Protein AF-A0A8K1LK16-F1 (afdb_monomer_lite)

pLDDT: mean 74.46, std 22.77, range [32.69, 96.19]

Secondary structure (DSSP, 8-state):
----------------------------------------------------------------S---EEEEE-TTTSTT-EEEEE--TT-EETTEE--HHHHHHHHHHTT--EEEE-S-HHHHHHTT-TTHHHHHHHTT-EEEE----TT-PPPHHHHHHHHHHHHHHHHTT--EEE-

InterPro domains:
  IPR022778 CDKN3 domain [PF05706] (44-178)
  IPR029021 Protein-tyrosine phosphatase-like [G3DSA:3.90.190.10] (63-179)
  IPR029021 Protein-tyrosine phosphatase-like [SSF52799] (67-178)

Foldseek 3Di:
DDDDDDDDDDDDDDDDDDDDDDDDDDDDDDDDDDDDDDDDDDDDDDDDDDDPPVPPPPPVPAPPDAWDWDWDDPPPVQPPDTETETDDACFDDDNHGHHNVRNLVRCVVVVAAEEEEQADCVVCVVRVNNCNQVVCVVSRHHYHYQHDDPPGDDDPVSVVVVVVVVVVCSVVRGHYYYD

Organism: NCBI:txid364589

Structure (mmCIF, N/CA/C/O backbone):
data_AF-A0A8K1LK16-F1
#
_entry.id   AF-A0A8K1LK16-F1
#
loop_
_atom_site.group_PDB
_atom_site.id
_atom_site.type_symbol
_atom_site.label_atom_id
_atom_site.label_alt_id
_atom_site.label_comp_id
_atom_site.label_asym_id
_atom_site.label_entity_id
_atom_site.label_seq_id
_atom_site.pdbx_PDB_ins_code
_atom_site.Cartn_x
_atom_site.Cartn_y
_atom_site.Cartn_z
_atom_site.occupancy
_atom_site.B_iso_or_equiv
_atom_site.auth_seq_id
_atom_site.auth_comp_id
_atom_site.auth_asym_id
_atom_site.auth_atom_id
_atom_site.pdbx_PDB_model_num
ATOM 1 N N . MET A 1 1 ? -42.906 14.579 -33.507 1.00 38.44 1 MET A N 1
ATOM 2 C CA . MET A 1 1 ? -43.485 14.158 -34.804 1.00 38.44 1 MET A CA 1
ATOM 3 C C . MET A 1 1 ? -42.850 12.815 -35.176 1.00 38.44 1 MET A C 1
ATOM 5 O O . MET A 1 1 ? -41.662 12.704 -34.942 1.00 38.44 1 MET A O 1
ATOM 9 N N . VAL A 1 2 ? -43.658 11.826 -35.602 1.00 40.50 2 VAL A N 1
ATOM 10 C CA . VAL A 1 2 ? -43.375 10.485 -36.214 1.00 40.50 2 VAL A CA 1
ATOM 11 C C . VAL A 1 2 ? -41.923 9.953 -36.380 1.00 40.50 2 VAL A C 1
ATOM 13 O O . VAL A 1 2 ? -41.047 10.719 -36.745 1.00 40.50 2 VAL A O 1
ATOM 16 N N . LYS A 1 3 ? -41.601 8.642 -36.306 1.00 47.91 3 LYS A N 1
ATOM 17 C CA . LYS A 1 3 ? -42.248 7.374 -35.836 1.00 47.91 3 LYS A CA 1
ATOM 18 C C . LYS A 1 3 ? -41.161 6.241 -35.803 1.00 47.91 3 LYS A C 1
ATOM 20 O O . LYS A 1 3 ? -40.069 6.486 -36.307 1.00 47.91 3 LYS A O 1
ATOM 25 N N . PRO A 1 4 ? -41.421 5.036 -35.238 1.00 64.88 4 PRO A N 1
ATOM 26 C CA . PRO A 1 4 ? -40.407 3.994 -34.975 1.00 64.88 4 PRO A CA 1
ATOM 27 C C . PRO A 1 4 ? -40.431 2.775 -35.931 1.00 64.88 4 PRO A C 1
ATOM 29 O O . PRO A 1 4 ? -41.384 2.602 -36.687 1.00 64.88 4 PRO A O 1
ATOM 32 N N . LEU A 1 5 ? -39.436 1.888 -35.768 1.00 51.31 5 LEU A N 1
ATOM 33 C CA . LEU A 1 5 ? -39.349 0.463 -36.174 1.00 51.31 5 LEU A CA 1
ATOM 34 C C . LEU A 1 5 ? -38.494 -0.272 -35.085 1.00 51.31 5 LEU A C 1
ATOM 36 O O . LEU A 1 5 ? -37.747 0.425 -34.401 1.00 51.31 5 LEU A O 1
ATOM 40 N N . ARG A 1 6 ? -38.550 -1.574 -34.727 1.00 45.09 6 ARG A N 1
ATOM 41 C CA . ARG A 1 6 ? -39.159 -2.834 -35.246 1.00 45.09 6 ARG A CA 1
ATOM 42 C C . ARG A 1 6 ? -38.481 -3.427 -36.499 1.00 45.09 6 ARG A C 1
ATOM 44 O O . ARG A 1 6 ? -38.010 -2.665 -37.327 1.00 45.09 6 ARG A O 1
ATOM 51 N N . ASP A 1 7 ? -38.375 -4.747 -36.702 1.00 43.34 7 ASP A N 1
ATOM 52 C CA . ASP A 1 7 ? -38.805 -5.956 -35.953 1.00 43.34 7 ASP A CA 1
ATOM 53 C C . ASP A 1 7 ? -37.954 -7.185 -36.401 1.00 43.34 7 ASP A C 1
ATOM 55 O O . ASP A 1 7 ? -37.290 -7.062 -37.429 1.00 43.34 7 ASP A O 1
ATOM 59 N N . ARG A 1 8 ? -38.098 -8.359 -35.739 1.00 43.88 8 ARG A N 1
ATOM 60 C CA . ARG A 1 8 ? -37.718 -9.737 -36.214 1.00 43.88 8 ARG A CA 1
ATOM 61 C C . ARG A 1 8 ? -36.230 -10.093 -36.438 1.00 43.88 8 ARG A C 1
ATOM 63 O O . ARG A 1 8 ? -35.419 -9.213 -36.682 1.00 43.88 8 ARG A O 1
ATOM 70 N N . ASP A 1 9 ? -35.780 -11.359 -36.433 1.00 40.34 9 ASP A N 1
ATOM 71 C CA . ASP A 1 9 ? -36.261 -12.707 -36.004 1.00 40.34 9 ASP A CA 1
ATOM 72 C C . ASP A 1 9 ? -34.952 -13.524 -35.729 1.00 40.34 9 ASP A C 1
ATOM 74 O O . ASP A 1 9 ? -33.933 -13.237 -36.350 1.00 40.34 9 ASP A O 1
ATOM 78 N N . ARG A 1 10 ? -34.782 -14.342 -34.677 1.00 43.84 10 ARG A N 1
ATOM 79 C CA . ARG A 1 10 ? -35.303 -15.702 -34.407 1.00 43.84 10 ARG A CA 1
ATOM 80 C C . ARG A 1 10 ? -34.731 -16.823 -35.301 1.00 43.84 10 ARG A C 1
ATOM 82 O O . ARG A 1 10 ? -35.235 -17.011 -36.392 1.00 43.84 10 ARG A O 1
ATOM 89 N N . ASP A 1 11 ? -33.823 -17.624 -34.733 1.00 40.69 11 ASP A N 1
ATOM 90 C CA . ASP A 1 11 ? -33.703 -19.101 -34.828 1.00 40.69 11 ASP A CA 1
ATOM 91 C C . ASP A 1 11 ? -32.772 -19.549 -33.671 1.00 40.69 11 ASP A C 1
ATOM 93 O O . ASP A 1 11 ? -31.854 -18.813 -33.320 1.00 40.69 11 ASP A O 1
ATOM 97 N N . GLN A 1 12 ? -33.081 -20.528 -32.809 1.00 41.72 12 GLN A N 1
ATOM 98 C CA . GLN A 1 12 ? -33.393 -21.959 -32.987 1.00 41.72 12 GLN A CA 1
ATOM 99 C C . GLN A 1 12 ? -32.196 -22.818 -33.409 1.00 41.72 12 GLN A C 1
ATOM 101 O O . GLN A 1 12 ? -31.963 -22.998 -34.593 1.00 41.72 12 GLN A O 1
ATOM 106 N N . ASP A 1 13 ? -31.579 -23.466 -32.418 1.00 40.97 13 ASP A N 1
ATOM 107 C CA . ASP A 1 13 ? -31.037 -24.819 -32.559 1.00 40.97 13 ASP A CA 1
ATOM 108 C C . ASP A 1 13 ? -31.540 -25.662 -31.380 1.00 40.97 13 ASP A C 1
ATOM 110 O O . ASP A 1 13 ? -31.461 -25.257 -30.216 1.00 40.97 13 ASP A O 1
ATOM 114 N N . GLN A 1 14 ? -32.152 -26.804 -31.694 1.00 44.66 14 GLN A N 1
ATOM 115 C CA . GLN A 1 14 ? -32.799 -27.692 -30.733 1.00 44.66 14 GLN A CA 1
ATOM 116 C C . GLN A 1 14 ? -32.640 -29.150 -31.189 1.00 44.66 14 GLN A C 1
ATOM 118 O O . GLN A 1 14 ? -33.565 -29.705 -31.770 1.00 44.66 14 GLN A O 1
ATOM 123 N N . ASP A 1 15 ? -31.519 -29.780 -30.839 1.00 45.06 15 ASP A N 1
ATOM 124 C CA . ASP A 1 15 ? -31.320 -31.239 -30.876 1.00 45.06 15 ASP A CA 1
ATOM 125 C C . ASP A 1 15 ? -30.899 -31.674 -29.457 1.00 45.06 15 ASP A C 1
ATOM 127 O O . ASP A 1 15 ? -30.016 -31.058 -28.866 1.00 45.06 15 ASP A O 1
ATOM 131 N N . ARG A 1 16 ? -31.556 -32.580 -28.717 1.00 43.41 16 ARG A N 1
ATOM 132 C CA . ARG A 1 16 ? -32.192 -33.883 -29.016 1.00 43.41 16 ARG A CA 1
ATOM 133 C C . ARG A 1 16 ? -31.218 -34.964 -29.487 1.00 43.41 16 ARG A C 1
ATOM 135 O O . ARG A 1 16 ? -31.036 -35.151 -30.674 1.00 43.41 16 ARG A O 1
ATOM 142 N N . ASP A 1 17 ? -30.678 -35.720 -28.531 1.00 45.28 17 ASP A N 1
ATOM 143 C CA . ASP A 1 17 ? -31.027 -37.134 -28.264 1.00 45.28 17 ASP A CA 1
ATOM 144 C C . ASP A 1 17 ? -30.317 -37.575 -26.953 1.00 45.28 17 ASP A C 1
ATOM 146 O O . ASP A 1 17 ? -29.267 -37.037 -26.615 1.00 45.28 17 ASP A O 1
ATOM 150 N N . ARG A 1 18 ? -30.941 -38.285 -25.990 1.00 44.03 18 ARG A N 1
ATOM 151 C CA . ARG A 1 18 ? -31.355 -39.716 -25.964 1.00 44.03 18 ARG A CA 1
ATOM 152 C C . ARG A 1 18 ? -30.169 -40.644 -26.269 1.00 44.03 18 ARG A C 1
ATOM 154 O O . ARG A 1 18 ? -29.584 -40.544 -27.329 1.00 44.03 18 ARG A O 1
ATOM 161 N N . ASP A 1 19 ? -29.712 -41.524 -25.380 1.00 43.25 19 ASP A N 1
ATOM 162 C CA . ASP A 1 19 ? -30.415 -42.561 -24.602 1.00 43.25 19 ASP A CA 1
ATOM 163 C C . ASP A 1 19 ? -29.574 -42.953 -23.339 1.00 43.25 19 ASP A C 1
ATOM 165 O O . ASP A 1 19 ? -28.425 -42.541 -23.229 1.00 43.25 19 ASP A O 1
ATOM 169 N N . ARG A 1 20 ? -30.182 -43.496 -22.261 1.00 42.41 20 ARG A N 1
ATOM 170 C CA . ARG A 1 20 ? -30.024 -44.875 -21.686 1.00 42.41 20 ARG A CA 1
ATOM 171 C C . ARG A 1 20 ? -28.578 -45.357 -21.407 1.00 42.41 20 ARG A C 1
ATOM 173 O O . ARG A 1 20 ? -27.689 -45.106 -22.198 1.00 42.41 20 ARG A O 1
ATOM 180 N N . ASP A 1 21 ? -28.246 -46.087 -20.336 1.00 46.75 21 ASP A N 1
ATOM 181 C CA . ASP A 1 21 ? -28.986 -47.018 -19.451 1.00 46.75 21 ASP A CA 1
ATOM 182 C C . ASP A 1 21 ? -28.393 -46.964 -18.008 1.00 46.75 21 ASP A C 1
ATOM 184 O O . ASP A 1 21 ? -27.235 -46.603 -17.830 1.00 46.75 21 ASP A O 1
ATOM 188 N N . ARG A 1 22 ? -29.185 -47.044 -16.924 1.00 44.34 22 ARG A N 1
ATOM 189 C CA . ARG A 1 22 ? -29.474 -48.234 -16.071 1.00 44.34 22 ARG A CA 1
ATOM 190 C C . ARG A 1 22 ? -28.277 -49.020 -15.494 1.00 44.34 22 ARG A C 1
ATOM 192 O O . ARG A 1 22 ? -27.702 -49.841 -16.188 1.00 44.34 22 ARG A O 1
ATOM 199 N N . ASP A 1 23 ? -28.053 -48.871 -14.182 1.00 42.34 23 ASP A N 1
ATOM 200 C CA . ASP A 1 23 ? -28.123 -49.905 -13.110 1.00 42.34 23 ASP A CA 1
ATOM 201 C C . ASP A 1 23 ? -27.739 -49.225 -11.772 1.00 42.34 23 ASP A C 1
ATOM 203 O O . ASP A 1 23 ? -26.859 -48.372 -11.765 1.00 42.34 23 ASP A O 1
ATOM 207 N N . ARG A 1 24 ? -28.366 -49.375 -10.592 1.00 40.00 24 ARG A N 1
ATOM 208 C CA . ARG A 1 24 ? -29.358 -50.295 -9.981 1.00 40.00 24 ARG A CA 1
ATOM 209 C C . ARG A 1 24 ? -28.837 -51.633 -9.418 1.00 40.00 24 ARG A C 1
ATOM 211 O O . ARG A 1 24 ? -29.201 -52.695 -9.903 1.00 40.00 24 ARG A O 1
ATOM 218 N N . GLY A 1 25 ? -28.157 -51.582 -8.267 1.00 36.16 25 GLY A N 1
ATOM 219 C CA . GLY A 1 25 ? -27.943 -52.738 -7.375 1.00 36.16 25 GLY A CA 1
ATOM 220 C C . GLY A 1 25 ? -27.681 -52.310 -5.911 1.00 36.16 25 GLY A C 1
ATOM 221 O O . GLY A 1 25 ? -27.166 -51.204 -5.745 1.00 36.16 25 GLY A O 1
ATOM 222 N N . PRO A 1 26 ? -28.072 -53.083 -4.867 1.00 50.62 26 PRO A N 1
ATOM 223 C CA . PRO A 1 26 ? -28.246 -52.546 -3.508 1.00 50.62 26 PRO A CA 1
ATOM 224 C C . PRO A 1 26 ? -27.423 -53.234 -2.385 1.00 50.62 26 PRO A C 1
ATOM 226 O O . PRO A 1 26 ? -26.598 -54.106 -2.630 1.00 50.62 26 PRO A O 1
ATOM 229 N N . ASP A 1 27 ? -27.719 -52.790 -1.159 1.00 41.50 27 ASP A N 1
ATOM 230 C CA . ASP A 1 27 ? -27.308 -53.207 0.197 1.00 41.50 27 ASP A CA 1
ATOM 231 C C . ASP A 1 27 ? -27.237 -54.714 0.560 1.00 41.50 27 ASP A C 1
ATOM 233 O O . ASP A 1 27 ? -27.734 -55.576 -0.162 1.00 41.50 27 ASP A O 1
ATOM 237 N N . THR A 1 28 ? -26.782 -54.957 1.809 1.00 37.91 28 THR A N 1
ATOM 238 C CA . THR A 1 28 ? -26.829 -56.186 2.659 1.00 37.91 28 THR A CA 1
ATOM 239 C C . THR A 1 28 ? -25.677 -57.206 2.546 1.00 37.91 28 THR A C 1
ATOM 241 O O . THR A 1 28 ? -25.117 -57.382 1.472 1.00 37.91 28 THR A O 1
ATOM 244 N N . ALA A 1 29 ? -25.292 -57.967 3.590 1.00 38.38 29 ALA A N 1
ATOM 245 C CA . ALA A 1 29 ? -25.342 -57.817 5.067 1.00 38.38 29 ALA A CA 1
ATOM 246 C C . ALA A 1 29 ? -24.542 -58.982 5.736 1.00 38.38 29 ALA A C 1
ATOM 248 O O . ALA A 1 29 ? -24.197 -59.940 5.054 1.00 38.38 29 ALA A O 1
ATOM 249 N N . GLU A 1 30 ? -24.346 -58.925 7.069 1.00 34.22 30 GLU A N 1
ATOM 250 C CA . GLU A 1 30 ? -23.920 -60.031 7.979 1.00 34.22 30 GLU A CA 1
ATOM 251 C C . GLU A 1 30 ? -22.469 -60.579 7.826 1.00 34.22 30 GLU A C 1
ATOM 253 O O . GLU A 1 30 ? -21.894 -60.578 6.748 1.00 34.22 30 GLU A O 1
ATOM 258 N N . GLY A 1 31 ? -21.760 -61.047 8.870 1.00 35.75 31 GLY A N 1
ATOM 259 C CA . GLY A 1 31 ? -22.090 -61.224 10.296 1.00 35.75 31 GLY A CA 1
ATOM 260 C C . GLY A 1 31 ? -20.836 -61.491 11.183 1.00 35.75 31 GLY A C 1
ATOM 261 O O . GLY A 1 31 ? -19.714 -61.393 10.685 1.00 35.75 31 GLY A O 1
ATOM 262 N N . PRO A 1 32 ? -20.985 -61.777 12.499 1.00 46.72 32 PRO A N 1
ATOM 263 C CA . PRO A 1 32 ? -19.898 -61.687 13.499 1.00 46.72 32 PRO A CA 1
ATOM 264 C C . PRO A 1 32 ? -19.359 -63.033 14.054 1.00 46.72 32 PRO A C 1
ATOM 266 O O . PRO A 1 32 ? -20.055 -64.045 14.036 1.00 46.72 32 PRO A O 1
ATOM 269 N N . GLY A 1 33 ? -18.162 -63.033 14.670 1.00 32.69 33 GLY A N 1
ATOM 270 C CA . GLY A 1 33 ? -17.633 -64.163 15.468 1.00 32.69 33 GLY A CA 1
ATOM 271 C C . GLY A 1 33 ? -16.273 -63.878 16.160 1.00 32.69 33 GLY A C 1
ATOM 272 O O . GLY A 1 33 ? -15.561 -62.999 15.678 1.00 32.69 33 GLY A O 1
ATOM 273 N N . PRO A 1 34 ? -15.911 -64.520 17.303 1.00 48.66 34 PRO A N 1
ATOM 274 C CA . PRO A 1 34 ? -15.130 -63.823 18.347 1.00 48.66 34 PRO A CA 1
ATOM 275 C C . PRO A 1 34 ? -13.876 -64.548 18.913 1.00 48.66 34 PRO A C 1
ATOM 277 O O . PRO A 1 34 ? -13.616 -65.704 18.598 1.00 48.66 34 PRO A O 1
ATOM 280 N N . THR A 1 35 ? -13.201 -63.890 19.883 1.00 37.47 35 THR A N 1
ATOM 281 C CA . THR A 1 35 ? -12.220 -64.418 20.889 1.00 37.47 35 THR A CA 1
ATOM 282 C C . THR A 1 35 ? -10.885 -64.996 20.356 1.00 37.47 35 THR A C 1
ATOM 284 O O . THR A 1 35 ? -10.879 -65.758 19.409 1.00 37.47 35 THR A O 1
ATOM 287 N N . ALA A 1 36 ? -9.685 -64.741 20.901 1.00 35.09 36 ALA A N 1
ATOM 288 C CA . ALA A 1 36 ? -9.259 -64.427 22.270 1.00 35.09 36 ALA A CA 1
ATOM 289 C C . ALA A 1 36 ? -7.834 -63.808 22.307 1.00 35.09 36 ALA A C 1
ATOM 291 O O . ALA A 1 36 ? -7.018 -64.066 21.426 1.00 35.09 36 ALA A O 1
ATOM 292 N N . SER A 1 37 ? -7.500 -63.068 23.372 1.00 41.09 37 SER A N 1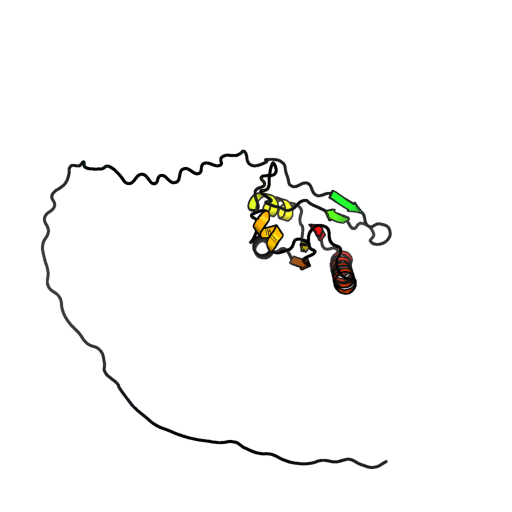
ATOM 293 C CA . SER A 1 37 ? -6.116 -62.656 23.694 1.00 41.09 37 SER A CA 1
ATOM 294 C C . SER A 1 37 ? -5.331 -63.792 24.377 1.00 41.09 37 SER A C 1
ATOM 296 O O . SER A 1 37 ? -5.940 -64.677 24.980 1.00 41.09 37 SER A O 1
ATOM 298 N N . PRO A 1 38 ? -3.987 -63.716 24.419 1.00 41.78 38 PRO A N 1
ATOM 299 C CA . PRO A 1 38 ? -3.393 -63.296 25.695 1.00 41.78 38 PRO A CA 1
ATOM 300 C C . PRO A 1 38 ? -2.236 -62.284 25.573 1.00 41.78 38 PRO A C 1
ATOM 302 O O . PRO A 1 38 ? -1.519 -62.215 24.580 1.00 41.78 38 PRO A O 1
ATOM 305 N N . ARG A 1 39 ? -2.048 -61.497 26.641 1.00 37.09 39 ARG A N 1
ATOM 306 C CA . ARG A 1 39 ? -0.933 -60.550 26.816 1.00 37.09 39 ARG A CA 1
ATOM 307 C C . ARG A 1 39 ? 0.375 -61.276 27.141 1.00 37.09 39 ARG A C 1
ATOM 309 O O . ARG A 1 39 ? 0.401 -62.047 28.094 1.00 37.09 39 ARG A O 1
ATOM 316 N N . LEU A 1 40 ? 1.471 -60.858 26.510 1.00 37.31 40 LEU A N 1
ATOM 317 C CA . LEU A 1 40 ? 2.811 -60.844 27.109 1.00 37.31 40 LEU A CA 1
ATOM 318 C C . LEU A 1 40 ? 3.508 -59.521 26.752 1.00 37.31 40 LEU A C 1
ATOM 320 O O . LEU A 1 40 ? 3.236 -58.911 25.721 1.00 37.31 40 LEU A O 1
ATOM 324 N N . SER A 1 41 ? 4.364 -59.035 27.644 1.00 41.00 41 SER A N 1
ATOM 325 C CA . SER A 1 41 ? 5.127 -57.782 27.528 1.00 41.00 41 SER A CA 1
ATOM 326 C C . SER A 1 41 ? 6.452 -57.962 28.282 1.00 41.00 41 SER A C 1
ATOM 328 O O . SER A 1 41 ? 6.548 -58.891 29.083 1.00 41.00 41 SER A O 1
ATOM 330 N N . PRO A 1 42 ? 7.395 -57.012 28.206 1.00 48.53 42 PRO A N 1
ATOM 331 C CA . PRO A 1 42 ? 8.108 -56.520 27.021 1.00 48.53 42 PRO A CA 1
ATOM 332 C C . PRO A 1 42 ? 9.635 -56.757 27.178 1.00 48.53 42 PRO A C 1
ATOM 334 O O . PRO A 1 42 ? 10.056 -57.141 28.260 1.00 48.53 42 PRO A O 1
ATOM 337 N N . GLN A 1 43 ? 10.474 -56.465 26.169 1.00 34.78 43 GLN A N 1
ATOM 338 C CA . GLN A 1 43 ? 11.829 -55.865 26.319 1.00 34.78 43 GLN A CA 1
ATOM 339 C C . GLN A 1 43 ? 12.475 -55.565 24.932 1.00 34.78 43 GLN A C 1
ATOM 341 O O . GLN A 1 43 ? 11.909 -55.988 23.922 1.00 34.78 43 GLN A O 1
ATOM 346 N N . PRO A 1 44 ? 13.551 -54.743 24.845 1.00 46.72 44 PRO A N 1
ATOM 347 C CA . PRO A 1 44 ? 13.794 -53.878 23.680 1.00 46.72 44 PRO A CA 1
ATOM 348 C C . PRO A 1 44 ? 15.090 -54.177 22.887 1.00 46.72 44 PRO A C 1
ATOM 350 O O . PRO A 1 44 ? 15.804 -55.132 23.167 1.00 46.72 44 PRO A O 1
ATOM 353 N N . ALA A 1 45 ? 15.413 -53.229 21.992 1.00 37.44 45 ALA A N 1
ATOM 354 C CA . ALA A 1 45 ? 16.705 -52.947 21.346 1.00 37.44 45 ALA A CA 1
ATOM 355 C C . ALA A 1 45 ? 16.999 -53.613 19.985 1.00 37.44 45 ALA A C 1
ATOM 357 O O . ALA A 1 45 ? 17.592 -54.682 19.910 1.00 37.44 45 ALA A O 1
ATOM 358 N N . ALA A 1 46 ? 16.717 -52.862 18.912 1.00 38.81 46 ALA A N 1
ATOM 359 C CA . ALA A 1 46 ? 17.626 -52.695 17.771 1.00 38.81 46 ALA A CA 1
ATOM 360 C C . ALA A 1 46 ? 17.230 -51.450 16.948 1.00 38.81 46 ALA A C 1
ATOM 362 O O . ALA A 1 46 ? 16.253 -51.466 16.206 1.00 38.81 46 ALA A O 1
ATOM 363 N N . ALA A 1 47 ? 18.014 -50.380 17.068 1.00 50.97 47 ALA A N 1
ATOM 364 C CA . ALA A 1 47 ? 18.197 -49.366 16.029 1.00 50.97 47 ALA A CA 1
ATOM 365 C C . ALA A 1 47 ? 19.712 -49.318 15.760 1.00 50.97 47 ALA A C 1
ATOM 367 O O . ALA A 1 47 ? 20.485 -49.544 16.698 1.00 50.97 47 ALA A O 1
ATOM 368 N N . PRO A 1 48 ? 20.154 -49.087 14.515 1.00 48.84 48 PRO A N 1
ATOM 369 C CA . PRO A 1 48 ? 20.339 -47.693 14.102 1.00 48.84 48 PRO A CA 1
ATOM 370 C C . PRO A 1 48 ? 20.037 -47.424 12.613 1.00 48.84 48 PRO A C 1
ATOM 372 O O . PRO A 1 48 ? 19.696 -48.329 11.862 1.00 48.84 48 PRO A O 1
ATOM 375 N N . ALA A 1 49 ? 20.259 -46.165 12.217 1.00 47.19 49 ALA A N 1
ATOM 376 C CA . ALA A 1 49 ? 20.277 -45.647 10.846 1.00 47.19 49 ALA A CA 1
ATOM 377 C C . ALA A 1 49 ? 18.924 -45.606 10.103 1.00 47.19 49 ALA A C 1
ATOM 379 O O . ALA A 1 49 ? 18.630 -46.444 9.263 1.00 47.19 49 ALA A O 1
ATOM 380 N N . ASP A 1 50 ? 18.189 -44.508 10.298 1.00 44.59 50 ASP A N 1
ATOM 381 C CA . ASP A 1 50 ? 18.287 -43.455 9.278 1.00 44.59 50 ASP A CA 1
ATOM 382 C C . ASP A 1 50 ? 18.197 -42.064 9.924 1.00 44.59 50 ASP A C 1
ATOM 384 O O . ASP A 1 50 ? 17.168 -41.632 10.445 1.00 44.59 50 ASP A O 1
ATOM 388 N N . GLY A 1 51 ? 19.351 -41.404 10.003 1.00 53.81 51 GLY A N 1
ATOM 389 C CA . GLY A 1 51 ? 19.566 -40.200 10.796 1.00 53.81 51 GLY A CA 1
ATOM 390 C C . GLY A 1 51 ? 19.282 -38.917 10.028 1.00 53.81 51 GLY A C 1
ATOM 391 O O . GLY A 1 51 ? 20.180 -38.093 9.903 1.00 53.81 51 GLY A O 1
ATOM 392 N N . PHE A 1 52 ? 18.044 -38.706 9.578 1.00 49.09 52 PHE A N 1
ATOM 393 C CA . PHE A 1 52 ? 17.588 -37.379 9.145 1.00 49.09 52 PHE A CA 1
ATOM 394 C C . PHE A 1 52 ? 16.947 -36.620 10.308 1.00 49.09 52 PHE A C 1
ATOM 396 O O . PHE A 1 52 ? 15.772 -36.256 10.294 1.00 49.09 52 PHE A O 1
ATOM 403 N N . ALA A 1 53 ? 17.765 -36.342 11.327 1.00 52.69 53 ALA A N 1
ATOM 404 C CA . ALA A 1 53 ? 17.502 -35.201 12.188 1.00 52.69 53 ALA A CA 1
ATOM 405 C C . ALA A 1 53 ? 17.658 -33.947 11.316 1.00 52.69 53 ALA A C 1
ATOM 407 O O . ALA A 1 53 ? 18.776 -33.578 10.960 1.00 52.69 53 ALA A O 1
ATOM 408 N N . SER A 1 54 ? 16.535 -33.331 10.932 1.00 50.00 54 SER A N 1
ATOM 409 C CA . SER A 1 54 ? 16.501 -32.078 10.168 1.00 50.00 54 SER A CA 1
ATOM 410 C C . SER A 1 54 ? 16.970 -30.912 11.042 1.00 50.00 54 SER A C 1
ATOM 412 O O . SER A 1 54 ? 16.181 -30.072 11.468 1.00 50.00 54 SER A O 1
ATOM 414 N N . SER A 1 55 ? 18.268 -30.897 11.331 1.00 59.69 55 SER A N 1
ATOM 415 C CA . SER A 1 55 ? 18.971 -29.815 12.002 1.00 59.69 55 SER A CA 1
ATOM 416 C C . SER A 1 55 ? 19.238 -28.696 10.998 1.00 59.69 55 SER A C 1
ATOM 418 O O . SER A 1 55 ? 20.338 -28.597 10.463 1.00 59.69 55 SER A O 1
ATOM 420 N N . ASP A 1 56 ? 18.228 -27.861 10.767 1.00 46.22 56 ASP A N 1
ATOM 421 C CA . ASP A 1 56 ? 18.421 -26.489 10.287 1.00 46.22 56 ASP A CA 1
ATOM 422 C C . ASP A 1 56 ? 18.021 -25.547 11.429 1.00 46.22 56 ASP A C 1
ATOM 424 O O . ASP A 1 56 ? 16.958 -24.925 11.444 1.00 46.22 56 ASP A O 1
ATOM 428 N N . ASP A 1 57 ? 18.864 -25.546 12.463 1.00 48.53 57 ASP A N 1
ATOM 429 C CA . ASP A 1 57 ? 18.839 -24.522 13.497 1.00 48.53 57 ASP A CA 1
ATOM 430 C C . ASP A 1 57 ? 19.457 -23.253 12.901 1.00 48.53 57 ASP A C 1
ATOM 432 O O . ASP A 1 57 ? 20.653 -22.996 12.995 1.00 48.53 57 ASP A O 1
ATOM 436 N N . GLU A 1 58 ? 18.618 -22.463 12.237 1.00 47.69 58 GLU A N 1
ATOM 437 C CA . GLU A 1 58 ? 18.892 -21.049 12.014 1.00 47.69 58 GLU A CA 1
ATOM 438 C C . GLU A 1 58 ? 18.310 -20.252 13.191 1.00 47.69 58 GLU A C 1
ATOM 440 O O . GLU A 1 58 ? 17.478 -19.358 12.999 1.00 47.69 58 GLU A O 1
ATOM 445 N N . ALA A 1 59 ? 18.806 -20.512 14.413 1.00 49.28 59 ALA A N 1
ATOM 446 C CA . ALA A 1 59 ? 18.744 -19.566 15.533 1.00 49.28 59 ALA A CA 1
ATOM 447 C C . ALA A 1 59 ? 19.659 -18.346 15.290 1.00 49.28 59 ALA A C 1
ATOM 449 O O . ALA A 1 59 ? 20.353 -17.854 16.179 1.00 49.28 59 ALA A O 1
ATOM 450 N N . ALA A 1 60 ? 19.643 -17.827 14.062 1.00 55.84 60 ALA A N 1
ATOM 451 C CA . ALA A 1 60 ? 20.075 -16.478 13.786 1.00 55.84 60 ALA A CA 1
ATOM 452 C C . ALA A 1 60 ? 19.106 -15.547 14.512 1.00 55.84 60 ALA A C 1
ATOM 454 O O . ALA A 1 60 ? 17.910 -15.548 14.207 1.00 55.84 60 ALA A O 1
ATOM 455 N N . GLU A 1 61 ? 19.644 -14.801 15.474 1.00 57.16 61 GLU A N 1
ATOM 456 C CA . GLU A 1 61 ? 18.914 -13.920 16.381 1.00 57.16 61 GLU A CA 1
ATOM 457 C C . GLU A 1 61 ? 17.833 -13.132 15.620 1.00 57.16 61 GLU A C 1
ATOM 459 O O . GLU A 1 61 ? 18.136 -12.359 14.706 1.00 57.16 61 GLU A O 1
ATOM 464 N N . GLU A 1 62 ? 16.556 -13.370 15.952 1.00 63.38 62 GLU A N 1
ATOM 465 C CA . GLU A 1 62 ? 15.471 -12.558 15.400 1.00 63.38 62 GLU A CA 1
ATOM 466 C C . GLU A 1 62 ? 15.695 -11.114 15.838 1.00 63.38 62 GLU A C 1
ATOM 468 O O . GLU A 1 62 ? 15.882 -10.832 17.024 1.00 63.38 62 GLU A O 1
ATOM 473 N N . GLU A 1 63 ? 15.678 -10.198 14.872 1.00 63.91 63 GLU A N 1
ATOM 474 C CA . GLU A 1 63 ? 15.991 -8.799 15.111 1.00 63.91 63 GLU A CA 1
ATOM 475 C C . GLU A 1 63 ? 14.894 -8.216 16.014 1.00 63.91 63 GLU A C 1
ATOM 477 O O . GLU A 1 63 ? 13.739 -8.026 15.617 1.00 63.91 63 GLU A O 1
ATOM 482 N N . ALA A 1 64 ? 15.232 -8.049 17.294 1.00 62.47 64 ALA A N 1
ATOM 483 C CA . ALA A 1 64 ? 14.249 -7.826 18.341 1.00 62.47 64 ALA A CA 1
ATOM 484 C C . ALA A 1 64 ? 13.640 -6.415 18.302 1.00 62.47 64 ALA A C 1
ATOM 486 O O . ALA A 1 64 ? 12.649 -6.179 19.006 1.00 62.47 64 ALA A O 1
ATOM 487 N N . SER A 1 65 ? 14.183 -5.493 17.493 1.00 76.94 65 SER A N 1
ATOM 488 C CA . SER A 1 65 ? 13.688 -4.121 17.418 1.00 76.94 65 SER A CA 1
ATOM 489 C C . SER A 1 65 ? 12.236 -4.044 16.910 1.00 76.94 65 SER A C 1
ATOM 491 O O . SER A 1 65 ? 11.832 -4.823 16.035 1.00 76.94 65 SER A O 1
ATOM 493 N N . PRO A 1 66 ? 11.417 -3.119 17.443 1.00 83.38 66 PRO A N 1
ATOM 494 C CA . PRO A 1 66 ? 10.084 -2.847 16.911 1.00 83.38 66 PRO A CA 1
ATOM 495 C C . PRO A 1 66 ? 10.127 -2.350 15.462 1.00 83.38 66 PRO A C 1
ATOM 497 O O . PRO A 1 66 ? 11.102 -1.731 15.032 1.00 83.38 66 PRO A O 1
ATOM 500 N N . LEU A 1 67 ? 9.051 -2.574 14.711 1.00 86.62 67 LEU A N 1
ATOM 501 C CA . LEU A 1 67 ? 8.911 -2.071 13.350 1.00 86.62 67 LEU A CA 1
ATOM 502 C C . LEU A 1 67 ? 8.821 -0.539 13.382 1.00 86.62 67 LEU A C 1
ATOM 504 O O . LEU A 1 67 ? 7.827 0.040 13.821 1.00 86.62 67 LEU A O 1
ATOM 508 N N . HIS A 1 68 ? 9.862 0.136 12.896 1.00 89.50 68 HIS A N 1
ATOM 509 C CA . HIS A 1 68 ? 9.880 1.592 12.860 1.00 89.50 68 HIS A CA 1
ATOM 510 C C . HIS A 1 68 ? 8.975 2.137 11.745 1.00 89.50 68 HIS A C 1
ATOM 512 O O . HIS A 1 68 ? 9.224 1.915 10.558 1.00 89.50 68 HIS A O 1
ATOM 518 N N . ILE A 1 69 ? 7.971 2.927 12.133 1.00 93.00 69 ILE A N 1
ATOM 519 C CA . ILE A 1 69 ? 7.064 3.626 11.218 1.00 93.00 69 ILE A CA 1
ATOM 520 C C . ILE A 1 69 ? 7.347 5.125 11.294 1.00 93.00 69 ILE A C 1
ATOM 522 O O . ILE A 1 69 ? 7.163 5.753 12.337 1.00 93.00 69 ILE A O 1
ATOM 526 N N . SER A 1 70 ? 7.786 5.702 10.178 1.00 93.50 70 SER A N 1
ATOM 527 C CA . SER A 1 70 ? 7.946 7.147 10.024 1.00 93.50 70 SER A CA 1
ATOM 528 C C . SER A 1 70 ? 6.602 7.774 9.654 1.00 93.50 70 SER A C 1
ATOM 530 O O . SER A 1 70 ? 5.960 7.333 8.703 1.00 93.50 70 SER A O 1
ATOM 532 N N . TRP A 1 71 ? 6.163 8.790 10.398 1.00 92.81 71 TRP A N 1
ATOM 533 C CA . TRP A 1 71 ? 4.862 9.439 10.197 1.00 92.81 71 TRP A CA 1
ATOM 534 C C . TRP A 1 71 ? 5.028 10.786 9.492 1.00 92.81 71 TRP A C 1
ATOM 536 O O . TRP A 1 71 ? 5.487 11.762 10.087 1.00 92.81 71 TRP A O 1
ATOM 546 N N . LEU A 1 72 ? 4.622 10.852 8.225 1.00 91.12 72 LEU A N 1
ATOM 547 C CA . LEU A 1 72 ? 4.643 12.071 7.422 1.00 91.12 72 LEU A CA 1
ATOM 548 C C . LEU A 1 72 ? 3.357 12.877 7.651 1.00 91.12 72 LEU A C 1
ATOM 550 O O . LEU A 1 72 ? 2.274 12.421 7.292 1.00 91.12 72 LEU A O 1
ATOM 554 N N . SER A 1 73 ? 3.471 14.080 8.219 1.00 88.88 73 SER A N 1
ATOM 555 C CA . SER A 1 73 ? 2.347 15.024 8.316 1.00 88.88 73 SER A CA 1
ATOM 556 C C . SER A 1 73 ? 2.018 15.616 6.945 1.00 88.88 73 SER A C 1
ATOM 558 O O . SER A 1 73 ? 2.913 16.085 6.244 1.00 88.88 73 SER A O 1
ATOM 560 N N . LEU A 1 74 ? 0.732 15.635 6.585 1.00 84.62 74 LEU A N 1
ATOM 561 C CA . LEU A 1 74 ? 0.245 16.117 5.284 1.00 84.62 74 LEU A CA 1
ATOM 562 C C . LEU A 1 74 ? -0.395 17.520 5.342 1.00 84.62 74 LEU A C 1
ATOM 564 O O . LEU A 1 74 ? -1.135 17.928 4.443 1.00 84.62 74 LEU A O 1
ATOM 568 N N . SER A 1 75 ? -0.127 18.283 6.404 1.00 79.25 75 SER A N 1
ATOM 569 C CA . SER A 1 75 ? -0.633 19.655 6.547 1.00 79.25 75 SER A CA 1
ATOM 570 C C . SER A 1 75 ? 0.065 20.628 5.575 1.00 79.25 75 SER A C 1
ATOM 572 O O . SER A 1 75 ? 1.274 20.520 5.379 1.00 79.25 75 SER A O 1
ATOM 574 N N . PRO A 1 76 ? -0.648 21.608 4.979 1.00 73.19 76 PRO A N 1
ATOM 575 C CA . PRO A 1 76 ? -2.036 21.993 5.256 1.00 73.19 76 PRO A CA 1
ATOM 576 C C . PRO A 1 76 ? -3.096 21.245 4.426 1.00 73.19 76 PRO A C 1
ATOM 578 O O . PRO A 1 76 ? -4.278 21.481 4.646 1.00 73.19 76 PRO A O 1
ATOM 581 N N . LEU A 1 77 ? -2.702 20.383 3.478 1.00 69.19 77 LEU A N 1
ATOM 582 C CA . LEU A 1 77 ? -3.625 19.730 2.535 1.00 69.19 77 LEU A CA 1
ATOM 583 C C . LEU A 1 77 ? -4.608 18.782 3.236 1.00 69.19 77 LEU A C 1
ATOM 585 O O . LEU A 1 77 ? -5.792 18.790 2.915 1.00 69.19 77 LEU A O 1
ATOM 589 N N . TYR A 1 78 ? -4.123 18.028 4.226 1.00 69.75 78 TYR A N 1
ATOM 590 C CA . TYR A 1 78 ? -4.940 17.189 5.101 1.00 69.75 78 TYR A CA 1
ATOM 591 C C . TYR A 1 78 ? -4.632 17.561 6.555 1.00 69.75 78 TYR A C 1
ATOM 593 O O . TYR A 1 78 ? -3.592 17.211 7.122 1.00 69.75 78 TYR A O 1
ATOM 601 N N . SER A 1 79 ? -5.511 18.368 7.152 1.00 58.91 79 SER A N 1
ATOM 602 C CA . SER A 1 79 ? -5.314 18.908 8.497 1.00 58.91 79 SER A CA 1
ATOM 603 C C . SER A 1 79 ? -5.351 17.797 9.551 1.00 58.91 79 SER A C 1
ATOM 605 O O . SER A 1 79 ? -6.391 17.170 9.741 1.00 58.91 79 SER A O 1
ATOM 607 N N . SER A 1 80 ? -4.246 17.628 10.286 1.00 64.94 80 SER A N 1
ATOM 608 C CA . SER A 1 80 ? -4.053 16.606 11.332 1.00 64.94 80 SER A CA 1
ATOM 609 C C . SER A 1 80 ? -3.905 15.152 10.851 1.00 64.94 80 SER A C 1
ATOM 611 O O . SER A 1 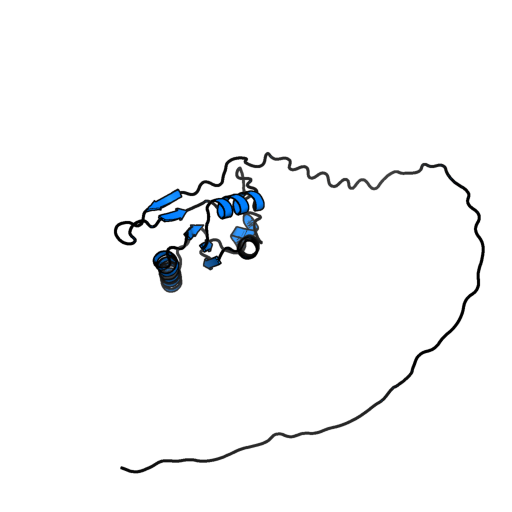80 ? -3.997 14.238 11.675 1.00 64.94 80 SER A O 1
ATOM 613 N N . GLU A 1 81 ? -3.633 14.914 9.566 1.00 81.62 81 GLU A N 1
ATOM 614 C CA . GLU A 1 81 ? -3.447 13.554 9.046 1.00 81.62 81 GLU A CA 1
ATOM 615 C C . GLU A 1 81 ? -1.981 13.187 8.825 1.00 81.62 81 GLU A C 1
ATOM 617 O O . GLU A 1 81 ? -1.146 14.023 8.463 1.00 81.62 81 GLU A O 1
ATOM 622 N N . PHE A 1 82 ? -1.689 11.905 9.055 1.00 86.94 82 PHE A N 1
ATOM 623 C CA . PHE A 1 82 ? -0.352 11.334 8.992 1.00 86.94 82 PHE A CA 1
ATOM 624 C C . PHE A 1 82 ? -0.348 10.096 8.103 1.00 86.94 82 PHE A C 1
ATOM 626 O O . PHE A 1 82 ? -1.153 9.183 8.297 1.00 86.94 82 PHE A O 1
ATOM 633 N N . LEU A 1 83 ? 0.608 10.047 7.182 1.00 92.00 83 LEU A N 1
ATOM 634 C CA . LEU A 1 83 ? 0.882 8.891 6.341 1.00 92.00 83 LEU A CA 1
ATOM 635 C C . LEU A 1 83 ? 2.054 8.103 6.932 1.00 92.00 83 LEU A C 1
ATOM 637 O O . LEU A 1 83 ? 3.130 8.662 7.148 1.00 92.00 83 LEU A O 1
ATOM 641 N N . GLY A 1 84 ? 1.840 6.823 7.225 1.00 93.56 84 GLY A N 1
ATOM 642 C CA . GLY A 1 84 ? 2.889 5.932 7.715 1.00 93.56 84 GLY A CA 1
ATOM 643 C C . GLY A 1 84 ? 3.785 5.435 6.582 1.00 93.56 84 GLY A C 1
ATOM 644 O O . GLY A 1 84 ? 3.295 5.047 5.525 1.00 93.56 84 GLY A O 1
ATOM 645 N N . LEU A 1 85 ? 5.091 5.402 6.820 1.00 94.75 85 LEU A N 1
ATOM 646 C CA . LEU A 1 85 ? 6.103 4.808 5.948 1.00 94.75 85 LEU A CA 1
ATOM 647 C C . LEU A 1 85 ? 6.905 3.801 6.777 1.00 94.75 85 LEU A C 1
ATOM 649 O O . LEU A 1 85 ? 7.471 4.182 7.806 1.00 94.75 85 LEU A O 1
ATOM 653 N N . CYS A 1 86 ? 6.972 2.540 6.354 1.00 93.38 86 CYS A N 1
ATOM 654 C CA . CYS A 1 86 ? 7.762 1.511 7.038 1.00 93.38 86 CYS A CA 1
ATOM 655 C C . CYS A 1 86 ? 8.623 0.703 6.059 1.00 93.38 86 CYS A C 1
ATOM 657 O O . CYS A 1 86 ? 8.419 0.730 4.848 1.00 93.38 86 CYS A O 1
ATOM 659 N N . SER A 1 87 ? 9.596 -0.035 6.593 1.00 92.38 87 SER A N 1
ATOM 660 C CA . SER A 1 87 ? 10.264 -1.109 5.855 1.00 92.38 87 SER A CA 1
ATOM 661 C C . SER A 1 87 ? 9.364 -2.347 5.769 1.00 92.38 87 SER A C 1
ATOM 663 O O . SER A 1 87 ? 8.417 -2.485 6.540 1.00 92.38 87 SER A O 1
ATOM 665 N N . LEU A 1 88 ? 9.664 -3.257 4.837 1.00 93.06 88 LEU A N 1
ATOM 666 C CA . LEU A 1 88 ? 8.873 -4.464 4.587 1.00 93.06 88 LEU A CA 1
ATOM 667 C C . LEU A 1 88 ? 8.719 -5.343 5.854 1.00 93.06 88 LEU A C 1
ATOM 669 O O . LEU A 1 88 ? 9.713 -5.914 6.319 1.00 93.06 88 LEU A O 1
ATOM 673 N N . PRO A 1 89 ? 7.497 -5.514 6.391 1.00 92.19 89 PRO A N 1
ATOM 674 C CA . PRO A 1 89 ? 7.262 -6.296 7.602 1.00 92.19 89 PRO A CA 1
ATOM 675 C C . PRO A 1 89 ? 7.550 -7.784 7.404 1.00 92.19 89 PRO A C 1
ATOM 677 O O . PRO A 1 89 ? 7.236 -8.362 6.363 1.00 92.19 89 PRO A O 1
ATOM 680 N N . GLY A 1 90 ? 8.182 -8.407 8.399 1.00 90.81 90 GLY A N 1
ATOM 681 C CA . GLY A 1 90 ? 8.639 -9.796 8.335 1.00 90.81 90 GLY A CA 1
ATOM 682 C C . GLY A 1 90 ? 9.785 -10.070 7.354 1.00 90.81 90 GLY A C 1
ATOM 683 O O . GLY A 1 90 ? 10.083 -11.235 7.103 1.00 90.81 90 GLY A O 1
ATOM 684 N N . CYS A 1 91 ? 10.417 -9.040 6.777 1.00 91.88 91 CYS A N 1
ATOM 685 C CA . CYS A 1 91 ? 11.514 -9.207 5.822 1.00 91.88 91 CYS A CA 1
ATOM 686 C C . CYS A 1 91 ? 12.668 -10.040 6.406 1.00 91.88 91 CYS A C 1
ATOM 688 O O . CYS A 1 91 ? 13.177 -9.751 7.495 1.00 91.88 91 CYS A O 1
ATOM 690 N N . ARG A 1 92 ? 13.114 -11.054 5.651 1.00 89.94 92 ARG A N 1
ATOM 691 C CA . ARG A 1 92 ? 14.312 -11.853 5.956 1.00 89.94 92 ARG A CA 1
ATOM 692 C C . ARG A 1 92 ? 15.266 -11.807 4.760 1.00 89.94 92 ARG A C 1
ATOM 694 O O . ARG A 1 92 ? 15.105 -12.563 3.801 1.00 89.94 92 ARG A O 1
ATOM 701 N N . PHE A 1 93 ? 16.231 -10.887 4.792 1.00 88.44 93 PHE A N 1
ATOM 702 C CA . PHE A 1 93 ? 17.184 -10.646 3.707 1.00 88.44 93 PHE A CA 1
ATOM 703 C C . PHE A 1 93 ? 18.489 -10.017 4.209 1.00 88.44 93 PHE A C 1
ATOM 705 O O . PHE A 1 93 ? 18.471 -8.966 4.849 1.00 88.44 93 PHE A O 1
ATOM 712 N N . LYS A 1 94 ? 19.628 -10.632 3.853 1.00 88.06 94 LYS A N 1
ATOM 713 C CA . LYS A 1 94 ? 20.963 -10.278 4.370 1.00 88.06 94 LYS A CA 1
ATOM 714 C C . LYS A 1 94 ? 20.935 -10.191 5.907 1.00 88.06 94 LYS A C 1
ATOM 716 O O . LYS A 1 94 ? 20.564 -11.165 6.555 1.00 88.06 94 LYS A O 1
ATOM 721 N N . ASP A 1 95 ? 21.287 -9.033 6.453 1.00 83.75 95 ASP A N 1
ATOM 722 C CA . ASP A 1 95 ? 21.408 -8.749 7.882 1.00 83.75 95 ASP A CA 1
ATOM 723 C C . ASP A 1 95 ? 20.059 -8.393 8.543 1.00 83.75 95 ASP A C 1
ATOM 725 O O . ASP A 1 95 ? 19.979 -8.247 9.758 1.00 83.75 95 ASP A O 1
ATOM 729 N N . VAL A 1 96 ? 18.976 -8.267 7.762 1.00 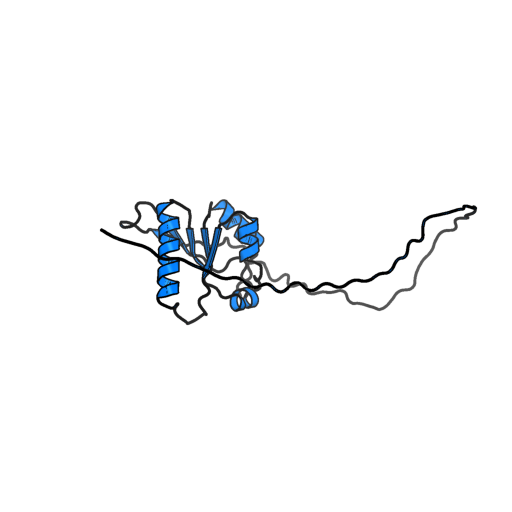84.81 96 VAL A N 1
ATOM 730 C CA . VAL A 1 96 ? 17.619 -8.015 8.272 1.00 84.81 96 VAL A CA 1
ATOM 731 C C . VAL A 1 96 ? 16.887 -9.344 8.441 1.00 84.81 96 VAL A C 1
ATOM 733 O O . VAL A 1 96 ? 16.668 -10.062 7.464 1.00 84.81 96 VAL A O 1
ATOM 736 N N . ARG A 1 97 ? 16.473 -9.672 9.671 1.00 87.62 97 ARG A N 1
ATOM 737 C CA . ARG A 1 97 ? 15.698 -10.882 10.000 1.00 87.62 97 ARG A CA 1
ATOM 738 C C . ARG A 1 97 ? 14.536 -10.543 10.938 1.00 87.62 97 ARG A C 1
ATOM 740 O O . ARG A 1 97 ? 14.671 -10.642 12.153 1.00 87.62 97 ARG A O 1
ATOM 747 N N . ARG A 1 98 ? 13.395 -10.142 10.369 1.00 89.56 98 ARG A N 1
ATOM 748 C CA . ARG A 1 98 ? 12.177 -9.784 11.119 1.00 89.56 98 ARG A CA 1
ATOM 749 C C . ARG A 1 98 ? 11.154 -10.919 11.163 1.00 89.56 98 ARG A C 1
ATOM 751 O O . ARG A 1 98 ? 11.121 -11.774 10.278 1.00 89.56 98 ARG A O 1
ATOM 758 N N . ASN A 1 99 ? 10.276 -10.884 12.166 1.00 90.31 99 ASN A N 1
ATOM 759 C CA . ASN A 1 99 ? 9.175 -11.831 12.323 1.00 90.31 99 ASN A CA 1
ATOM 760 C C . ASN A 1 99 ? 7.851 -11.215 11.846 1.00 90.31 99 ASN A C 1
ATOM 762 O O . ASN A 1 99 ? 7.372 -10.233 12.412 1.00 90.31 99 ASN A O 1
ATOM 766 N N . LEU A 1 100 ? 7.231 -11.822 10.830 1.00 90.44 100 LEU A N 1
ATOM 767 C CA . LEU A 1 100 ? 6.010 -11.298 10.215 1.00 90.44 100 LEU A CA 1
ATOM 768 C C . LEU A 1 100 ? 4.831 -11.180 11.195 1.00 90.44 100 LEU A C 1
ATOM 770 O O . LEU A 1 100 ? 4.093 -10.200 11.153 1.00 90.44 100 LEU A O 1
ATOM 774 N N . GLN A 1 101 ? 4.638 -12.165 12.075 1.00 90.75 101 GLN A N 1
ATOM 775 C CA . GLN A 1 101 ? 3.495 -12.172 12.995 1.00 90.75 101 GLN A CA 1
ATOM 776 C C . GLN A 1 101 ? 3.667 -11.132 14.107 1.00 90.75 101 GLN A C 1
ATOM 778 O O . GLN A 1 101 ? 2.702 -10.458 14.470 1.00 90.75 101 GLN A O 1
ATOM 783 N N . LYS A 1 102 ? 4.902 -10.943 14.594 1.00 91.81 102 LYS A N 1
ATOM 784 C CA . LYS A 1 102 ? 5.241 -9.863 15.531 1.00 91.81 102 LYS A CA 1
ATOM 785 C C . LYS A 1 102 ? 4.979 -8.493 14.902 1.00 91.81 102 LYS A C 1
ATOM 787 O O . LYS A 1 102 ? 4.228 -7.707 15.473 1.00 91.81 102 LYS A O 1
ATOM 792 N N . ASP A 1 103 ? 5.511 -8.248 13.703 1.00 92.44 103 ASP A N 1
ATOM 793 C CA . ASP A 1 103 ? 5.339 -6.969 13.007 1.00 92.44 103 ASP A CA 1
ATOM 794 C C . ASP A 1 103 ? 3.854 -6.672 12.713 1.00 92.44 103 ASP A C 1
ATOM 796 O O . ASP A 1 103 ? 3.394 -5.553 12.917 1.00 92.44 103 ASP A O 1
ATOM 800 N N . ILE A 1 104 ? 3.062 -7.672 12.305 1.00 92.69 104 ILE A N 1
ATOM 801 C CA . ILE A 1 104 ? 1.605 -7.531 12.128 1.00 92.69 104 ILE A CA 1
ATOM 802 C C . ILE A 1 104 ? 0.893 -7.199 13.447 1.00 92.69 104 ILE A C 1
ATOM 804 O O . ILE A 1 104 ? -0.015 -6.363 13.462 1.00 92.69 104 ILE A O 1
ATOM 808 N N . GLY A 1 105 ? 1.304 -7.817 14.558 1.00 91.88 105 GLY A N 1
ATOM 809 C CA . GLY A 1 105 ? 0.805 -7.483 15.892 1.00 91.88 105 GLY A CA 1
ATOM 810 C C . GLY A 1 105 ? 1.101 -6.030 16.275 1.00 91.88 105 GLY A C 1
ATOM 811 O O . GLY A 1 105 ? 0.211 -5.326 16.756 1.00 91.88 105 GLY A O 1
ATOM 812 N N . GLU A 1 106 ? 2.312 -5.552 15.987 1.00 91.81 106 GLU A N 1
ATOM 813 C CA . GLU A 1 106 ? 2.723 -4.162 16.209 1.00 91.81 106 GLU A CA 1
ATOM 814 C C . GLU A 1 106 ? 1.922 -3.184 15.330 1.00 91.81 106 GLU A C 1
ATOM 816 O O . GLU A 1 106 ? 1.335 -2.234 15.855 1.00 91.81 106 GLU A O 1
ATOM 821 N N . LEU A 1 107 ? 1.784 -3.456 14.027 1.00 92.19 107 LEU A N 1
ATOM 822 C CA . LEU A 1 107 ? 0.959 -2.673 13.091 1.00 92.19 107 LEU A CA 1
ATOM 823 C C . LEU A 1 107 ? -0.503 -2.561 13.557 1.00 92.19 107 LEU A C 1
ATOM 825 O O . LEU A 1 107 ? -1.095 -1.476 13.544 1.00 92.19 107 LEU A O 1
ATOM 829 N N . LYS A 1 108 ? -1.070 -3.671 14.042 1.00 92.38 108 LYS A N 1
ATOM 830 C CA . LYS A 1 108 ? -2.424 -3.718 14.603 1.00 92.38 108 LYS A CA 1
ATOM 831 C C . LYS A 1 108 ? -2.532 -2.938 15.914 1.00 92.38 108 LYS A C 1
ATOM 833 O O . LYS A 1 108 ? -3.505 -2.211 16.100 1.00 92.38 108 LYS A O 1
ATOM 838 N N . SER A 1 109 ? -1.531 -3.019 16.795 1.00 91.25 109 SER A N 1
ATOM 839 C CA . SER A 1 109 ? -1.476 -2.218 18.032 1.00 91.25 109 SER A CA 1
ATOM 840 C C . SER A 1 109 ? -1.339 -0.714 17.760 1.00 91.25 109 SER A C 1
ATOM 842 O O . SER A 1 109 ? -1.900 0.104 18.487 1.00 91.25 109 SER A O 1
ATOM 844 N N . CYS A 1 110 ? -0.686 -0.344 16.654 1.00 89.50 110 CYS A N 1
ATOM 845 C CA . CYS A 1 110 ? -0.640 1.025 16.151 1.00 89.50 110 CYS A CA 1
ATOM 846 C C . CYS A 1 110 ? -1.992 1.508 15.594 1.00 89.50 110 CYS A C 1
ATOM 848 O O . CYS A 1 110 ? -2.130 2.705 15.332 1.00 89.50 110 CYS A O 1
ATOM 850 N N . GLY A 1 111 ? -2.978 0.625 15.402 1.00 91.75 111 GLY A N 1
ATOM 851 C CA . GLY A 1 111 ? -4.305 0.957 14.879 1.00 91.75 111 GLY A CA 1
ATOM 852 C C . GLY A 1 111 ? -4.325 1.253 13.377 1.00 91.75 111 GLY A C 1
ATOM 853 O O . GLY A 1 111 ? -5.108 2.095 12.934 1.00 91.75 111 GLY A O 1
ATOM 854 N N . ILE A 1 112 ? -3.429 0.629 12.606 1.00 93.25 112 ILE A N 1
ATOM 855 C CA . ILE A 1 112 ? -3.369 0.779 11.145 1.00 93.25 112 ILE A CA 1
ATOM 856 C C . ILE A 1 112 ? -4.558 0.059 10.505 1.00 93.25 112 ILE A C 1
ATOM 858 O O . ILE A 1 112 ? -4.966 -1.010 10.956 1.00 93.25 112 ILE A O 1
ATOM 862 N N . GLN A 1 113 ? -5.136 0.688 9.483 1.00 93.94 113 GLN A N 1
ATOM 863 C CA . GLN A 1 113 ? -6.361 0.240 8.816 1.00 93.94 113 GLN A CA 1
ATOM 864 C C . GLN A 1 113 ? -6.120 -0.068 7.339 1.00 93.94 113 GLN A C 1
ATOM 866 O O . GLN A 1 113 ? -6.574 -1.105 6.863 1.00 93.94 113 GLN A O 1
ATOM 871 N N . ASP A 1 114 ? -5.371 0.788 6.641 1.00 95.12 114 ASP A N 1
ATOM 872 C CA . ASP A 1 114 ? -5.065 0.646 5.217 1.00 95.12 114 ASP A CA 1
ATOM 873 C C . ASP A 1 114 ? -3.556 0.527 5.010 1.00 95.12 114 ASP A C 1
ATOM 875 O O . ASP A 1 114 ? -2.781 1.327 5.541 1.00 95.12 114 ASP A O 1
ATOM 879 N N . ILE A 1 115 ? -3.146 -0.461 4.218 1.00 95.38 115 ILE A N 1
ATOM 880 C CA . ILE A 1 115 ? -1.751 -0.715 3.862 1.00 95.38 115 ILE A CA 1
ATOM 881 C C . ILE A 1 115 ? -1.628 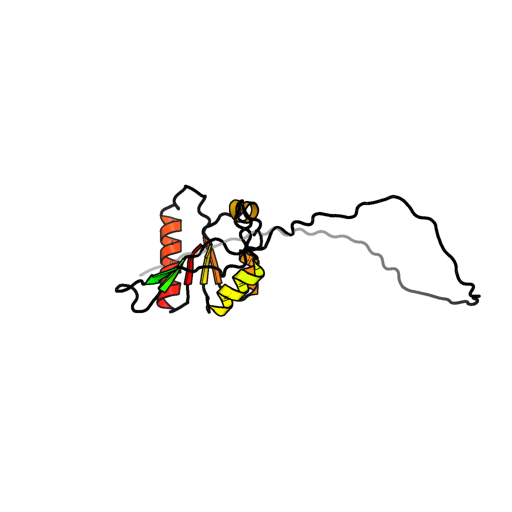-0.752 2.342 1.00 95.38 115 ILE A C 1
ATOM 883 O O . ILE A 1 115 ? -2.229 -1.595 1.676 1.00 95.38 115 ILE A O 1
ATOM 887 N N . PHE A 1 116 ? -0.812 0.143 1.799 1.00 96.19 116 PHE A N 1
ATOM 888 C CA . PHE A 1 116 ? -0.404 0.145 0.403 1.00 96.19 116 PHE A CA 1
ATOM 889 C C . PHE A 1 116 ? 0.876 -0.670 0.271 1.00 96.19 116 PHE A C 1
ATOM 891 O O . PHE A 1 116 ? 1.894 -0.331 0.871 1.00 96.19 116 PHE A O 1
ATOM 898 N N . VAL A 1 117 ? 0.809 -1.753 -0.502 1.00 95.56 117 VAL A N 1
ATOM 899 C CA . VAL A 1 117 ? 1.956 -2.616 -0.793 1.00 95.56 117 VAL A CA 1
ATOM 900 C C . VAL A 1 117 ? 2.434 -2.303 -2.199 1.00 95.56 117 VAL A C 1
ATOM 902 O O . VAL A 1 117 ? 1.737 -2.622 -3.165 1.00 95.56 117 VAL A O 1
ATOM 905 N N . LEU A 1 118 ? 3.620 -1.708 -2.316 1.00 95.19 118 LEU A N 1
ATOM 906 C CA . LEU A 1 118 ? 4.230 -1.393 -3.606 1.00 95.19 118 LEU A CA 1
ATOM 907 C C . LEU A 1 118 ? 5.135 -2.525 -4.118 1.00 95.19 118 LEU A C 1
ATOM 909 O O . LEU A 1 118 ? 5.404 -2.605 -5.311 1.00 95.19 118 LEU A O 1
ATOM 913 N N . CYS A 1 119 ? 5.551 -3.459 -3.257 1.00 93.94 119 CYS A N 1
ATOM 914 C CA . CYS A 1 119 ? 6.374 -4.603 -3.662 1.00 93.94 119 CYS A CA 1
ATOM 915 C C . CYS A 1 119 ? 5.652 -5.552 -4.639 1.00 93.94 119 CYS A C 1
ATOM 917 O O . CYS A 1 119 ? 4.499 -5.948 -4.446 1.00 93.94 119 CYS A O 1
ATOM 919 N N . THR A 1 120 ? 6.370 -6.037 -5.646 1.00 94.88 120 THR A N 1
ATOM 920 C CA . THR A 1 120 ? 5.944 -7.123 -6.535 1.00 94.88 120 THR A CA 1
ATOM 921 C C . THR A 1 120 ? 5.868 -8.475 -5.807 1.00 94.88 120 THR A C 1
ATOM 923 O O . THR A 1 120 ? 6.543 -8.724 -4.806 1.00 94.88 120 THR A O 1
ATOM 926 N N . ARG A 1 121 ? 5.103 -9.435 -6.356 1.00 93.81 121 ARG A N 1
ATOM 927 C CA . ARG A 1 121 ? 5.049 -10.818 -5.824 1.00 93.81 121 ARG A CA 1
ATOM 928 C C . ARG A 1 121 ? 6.421 -11.518 -5.832 1.00 93.81 121 ARG A C 1
ATOM 930 O O . ARG A 1 121 ? 6.671 -12.390 -4.998 1.00 93.81 121 ARG A O 1
ATOM 937 N N . GLY A 1 122 ? 7.304 -11.135 -6.760 1.00 93.50 122 GLY A N 1
ATOM 938 C CA . GLY A 1 122 ? 8.681 -11.627 -6.831 1.00 93.50 122 GLY A CA 1
ATOM 939 C C . GLY A 1 122 ? 9.525 -11.144 -5.652 1.00 93.50 122 GLY A C 1
ATOM 940 O O . GLY A 1 122 ? 10.195 -11.951 -5.011 1.00 93.50 122 GLY A O 1
ATOM 941 N N . GLU A 1 123 ? 9.427 -9.860 -5.301 1.00 93.56 123 GLU A N 1
ATOM 942 C CA . GLU A 1 123 ? 10.080 -9.290 -4.116 1.00 93.56 123 GLU A CA 1
A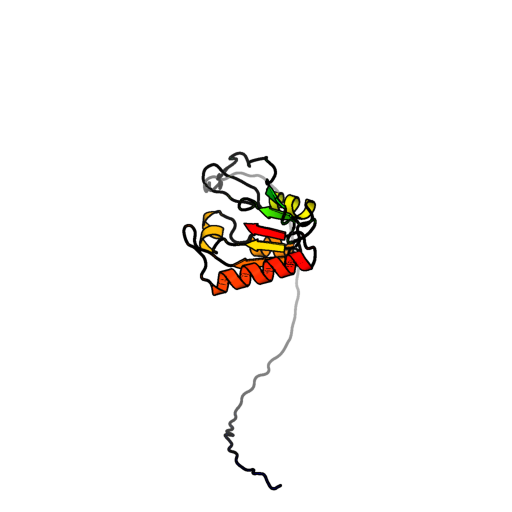TOM 943 C C . GLU A 1 123 ? 9.544 -9.890 -2.813 1.00 93.56 123 GLU A C 1
ATOM 945 O O . GLU A 1 123 ? 10.339 -10.331 -1.988 1.00 93.56 123 GLU A O 1
ATOM 950 N N . LEU A 1 124 ? 8.222 -10.020 -2.651 1.00 93.50 124 LEU A N 1
ATOM 951 C CA . LEU A 1 124 ? 7.637 -10.681 -1.473 1.00 93.50 124 LEU A CA 1
ATOM 952 C C . LEU A 1 124 ? 8.186 -12.110 -1.283 1.00 93.50 124 LEU A C 1
ATOM 954 O O . LEU A 1 124 ? 8.498 -12.522 -0.167 1.00 93.50 124 LEU A O 1
ATOM 958 N N . SER A 1 125 ? 8.393 -12.845 -2.378 1.00 93.44 125 SER A N 1
ATOM 959 C CA . SER A 1 125 ? 8.993 -14.189 -2.355 1.00 93.44 125 SER A CA 1
ATOM 960 C C . SER A 1 125 ? 10.504 -14.166 -2.055 1.00 93.44 125 SER A C 1
ATOM 962 O O . SER A 1 125 ? 10.999 -14.989 -1.279 1.00 93.44 125 SER A O 1
ATOM 964 N N . LYS A 1 126 ? 11.240 -13.203 -2.632 1.00 92.56 126 LYS A N 1
ATOM 965 C CA . LYS A 1 126 ? 12.680 -12.950 -2.409 1.00 92.56 126 LYS A CA 1
ATOM 966 C C . LYS A 1 126 ? 12.977 -12.617 -0.943 1.00 92.56 126 LYS A C 1
ATOM 968 O O . LYS A 1 126 ? 13.961 -13.111 -0.402 1.00 92.56 126 LYS A O 1
ATOM 973 N N . TYR A 1 127 ? 12.106 -11.839 -0.303 1.00 91.94 127 TYR A N 1
ATOM 974 C CA . TYR A 1 127 ? 12.216 -11.401 1.093 1.00 91.94 127 TYR A CA 1
ATOM 975 C C . TYR A 1 127 ? 11.546 -12.354 2.104 1.00 91.94 127 TYR A C 1
ATOM 977 O O . TYR A 1 127 ? 11.423 -12.014 3.280 1.00 91.94 127 TYR A O 1
ATOM 985 N N . ARG A 1 128 ? 11.155 -13.562 1.656 1.00 92.25 128 ARG A N 1
ATOM 986 C CA . ARG A 1 128 ? 10.551 -14.652 2.454 1.00 92.25 128 ARG A CA 1
ATOM 987 C C . ARG A 1 128 ? 9.194 -14.331 3.101 1.00 92.25 128 ARG A C 1
ATOM 989 O O . ARG A 1 128 ? 8.802 -14.999 4.053 1.00 92.25 128 ARG A O 1
ATOM 996 N N . VAL A 1 129 ? 8.436 -13.394 2.531 1.00 92.94 129 VAL A N 1
ATOM 997 C CA . VAL A 1 129 ? 7.089 -12.993 2.982 1.00 92.94 129 VAL A CA 1
ATOM 998 C C . VAL A 1 129 ? 6.014 -13.136 1.883 1.00 92.94 129 VAL A C 1
ATOM 1000 O O . VAL A 1 129 ? 5.260 -12.197 1.628 1.00 92.94 129 VAL A O 1
ATOM 1003 N N . PRO A 1 130 ? 5.883 -14.303 1.212 1.00 92.69 130 PRO A N 1
ATOM 1004 C CA . PRO A 1 130 ? 4.921 -14.475 0.115 1.00 92.69 130 PRO A CA 1
ATOM 1005 C C . PRO A 1 130 ? 3.460 -14.275 0.550 1.00 92.69 130 PRO A C 1
ATOM 1007 O O . PRO A 1 130 ? 2.656 -13.780 -0.235 1.00 92.69 130 PRO A O 1
ATOM 1010 N N . ASN A 1 131 ? 3.140 -14.594 1.808 1.00 93.31 131 ASN A N 1
ATOM 1011 C CA . ASN A 1 131 ? 1.783 -14.560 2.368 1.00 93.31 131 ASN A CA 1
ATOM 1012 C C . ASN A 1 131 ? 1.470 -13.227 3.083 1.00 93.31 131 ASN A C 1
ATOM 1014 O O . ASN A 1 131 ? 0.568 -13.172 3.919 1.00 93.31 131 ASN A O 1
ATOM 1018 N N . LEU A 1 132 ? 2.246 -12.164 2.829 1.00 93.50 132 LEU A N 1
ATOM 1019 C CA . LEU A 1 132 ? 2.122 -10.872 3.518 1.00 93.50 132 LEU A CA 1
ATOM 1020 C C . LEU A 1 132 ? 0.720 -10.262 3.369 1.00 93.50 132 LEU A C 1
ATOM 1022 O O . LEU A 1 132 ? 0.087 -9.894 4.356 1.00 93.50 132 LEU A O 1
ATOM 1026 N N . ILE A 1 133 ? 0.231 -10.221 2.128 1.00 94.38 133 ILE A N 1
ATOM 1027 C CA . ILE A 1 133 ? -1.078 -9.666 1.758 1.00 94.38 133 ILE A CA 1
ATOM 1028 C C . ILE A 1 133 ? -2.200 -10.437 2.465 1.00 94.38 133 ILE A C 1
ATOM 1030 O O . ILE A 1 133 ? -3.051 -9.828 3.113 1.00 94.38 133 ILE A O 1
ATOM 1034 N N . ASP A 1 134 ? -2.158 -11.771 2.413 1.00 94.69 134 ASP A N 1
ATOM 1035 C CA . ASP A 1 134 ? -3.149 -12.634 3.067 1.00 94.69 134 ASP A CA 1
ATOM 1036 C C . ASP A 1 134 ? -3.128 -12.450 4.592 1.00 94.69 134 ASP A C 1
ATOM 1038 O O . ASP A 1 134 ? -4.175 -12.373 5.234 1.00 94.69 134 ASP A O 1
ATOM 1042 N N . SER A 1 135 ? -1.932 -12.320 5.177 1.00 94.12 135 SER A N 1
ATOM 1043 C CA . SER A 1 135 ? -1.752 -12.141 6.621 1.00 94.12 135 SER A CA 1
ATOM 1044 C C . SER A 1 135 ? -2.340 -10.812 7.109 1.00 94.12 135 SER A C 1
ATOM 1046 O O . SER A 1 135 ? -2.977 -10.782 8.162 1.00 94.12 135 SER A O 1
ATOM 1048 N N . TYR A 1 136 ? -2.200 -9.722 6.346 1.00 95.06 136 TYR A N 1
ATOM 1049 C CA . TYR A 1 136 ? -2.857 -8.447 6.656 1.00 95.06 136 TYR A CA 1
ATOM 1050 C C . TYR A 1 136 ? -4.383 -8.539 6.588 1.00 95.06 136 TYR A C 1
ATOM 1052 O O . TYR A 1 136 ? -5.063 -8.098 7.520 1.00 95.06 136 TYR A O 1
ATOM 1060 N N . GLN A 1 137 ? -4.920 -9.160 5.533 1.00 94.00 137 GLN A N 1
ATOM 1061 C CA . GLN A 1 137 ? -6.365 -9.338 5.363 1.00 94.00 137 GLN A CA 1
ATOM 1062 C C . GLN A 1 137 ? -6.963 -10.184 6.499 1.00 94.00 137 GLN A C 1
ATOM 1064 O O . GLN A 1 137 ? -7.973 -9.798 7.086 1.00 94.00 137 GLN A O 1
ATOM 1069 N N . GLN A 1 138 ? -6.294 -11.275 6.894 1.00 94.31 138 GLN A N 1
ATOM 1070 C CA . GLN A 1 138 ? -6.678 -12.104 8.048 1.00 94.31 138 GLN A CA 1
ATOM 1071 C C . GLN A 1 138 ? -6.708 -11.322 9.371 1.00 94.31 138 GLN A C 1
ATOM 1073 O O . GLN A 1 138 ? -7.509 -11.626 10.253 1.00 94.31 138 GLN A O 1
ATOM 1078 N N . HIS A 1 139 ? -5.863 -10.297 9.516 1.00 92.69 139 HIS A N 1
ATOM 1079 C CA . HIS A 1 139 ? -5.815 -9.459 10.715 1.00 92.69 139 HIS A CA 1
ATOM 1080 C C . HIS A 1 139 ? -6.810 -8.288 10.707 1.00 92.69 139 HIS A C 1
ATOM 1082 O O . HIS A 1 139 ? -6.922 -7.602 11.734 1.00 92.69 139 HIS A O 1
ATOM 1088 N N . GLY A 1 140 ? -7.568 -8.119 9.615 1.00 91.50 140 GLY A N 1
ATOM 1089 C CA . GLY A 1 140 ? -8.607 -7.102 9.441 1.00 91.50 140 GLY A CA 1
ATOM 1090 C C . GLY A 1 140 ? -8.124 -5.795 8.808 1.00 91.50 140 GLY A C 1
ATOM 1091 O O . GLY A 1 140 ? -8.826 -4.793 8.913 1.00 91.50 140 GLY A O 1
ATOM 1092 N N . MET A 1 141 ? -6.941 -5.782 8.185 1.00 94.06 141 MET A N 1
ATOM 1093 C CA . MET A 1 141 ? -6.397 -4.606 7.496 1.00 94.06 141 MET A CA 1
ATOM 1094 C C . MET A 1 141 ? -6.757 -4.632 6.004 1.00 94.06 141 MET A C 1
ATOM 1096 O O . MET A 1 141 ? -6.698 -5.676 5.351 1.00 94.06 141 MET A O 1
ATOM 1100 N N . CYS A 1 142 ? -7.125 -3.473 5.460 1.00 94.25 142 CYS A N 1
ATOM 1101 C CA . CYS A 1 142 ? -7.384 -3.276 4.039 1.00 94.25 142 CYS A CA 1
ATOM 1102 C C . CYS A 1 142 ? -6.048 -3.179 3.289 1.00 94.25 142 CYS A C 1
ATOM 1104 O O . CYS A 1 142 ? -5.185 -2.388 3.670 1.00 94.25 142 CYS A O 1
ATOM 1106 N N . VAL A 1 143 ? -5.859 -3.985 2.240 1.00 95.25 143 VAL A N 1
ATOM 1107 C CA . VAL A 1 143 ? -4.589 -4.052 1.500 1.00 95.25 143 VAL A CA 1
ATOM 1108 C C . VAL A 1 143 ? -4.779 -3.591 0.063 1.00 95.25 143 VAL A C 1
ATOM 1110 O O . VAL A 1 143 ? -5.503 -4.223 -0.705 1.00 95.25 143 VAL A O 1
ATOM 1113 N N . HIS A 1 144 ? -4.055 -2.540 -0.307 1.00 95.12 144 HIS A N 1
ATOM 1114 C CA . HIS A 1 144 ? -4.022 -1.965 -1.648 1.00 95.12 144 HIS A CA 1
ATOM 1115 C C . HIS A 1 144 ? -2.711 -2.385 -2.323 1.00 95.12 144 HIS A C 1
ATOM 1117 O O . HIS A 1 144 ? -1.655 -1.802 -2.076 1.00 95.12 144 HIS A O 1
ATOM 1123 N N . HIS A 1 145 ? -2.742 -3.461 -3.116 1.00 95.75 145 HIS A N 1
ATOM 1124 C CA . HIS A 1 145 ? -1.541 -4.003 -3.769 1.00 95.75 145 HIS A CA 1
ATOM 1125 C C . HIS A 1 145 ? -1.333 -3.384 -5.155 1.00 95.75 145 HIS A C 1
ATOM 1127 O O . HIS A 1 145 ? -2.073 -3.692 -6.089 1.00 95.75 145 HIS A O 1
ATOM 1133 N N . HIS A 1 146 ? -0.302 -2.547 -5.294 1.00 95.31 146 HIS A N 1
ATOM 1134 C CA . HIS A 1 146 ? 0.060 -1.877 -6.548 1.00 95.31 146 HIS A CA 1
ATOM 1135 C C . HIS A 1 146 ? 1.534 -2.148 -6.872 1.00 95.31 146 HIS A C 1
ATOM 1137 O O . HIS A 1 146 ? 2.396 -1.373 -6.469 1.00 95.31 146 HIS A O 1
ATOM 1143 N N . PRO A 1 147 ? 1.854 -3.266 -7.545 1.00 93.88 147 PRO A N 1
ATOM 1144 C CA . PRO A 1 147 ? 3.231 -3.720 -7.712 1.00 93.88 147 PRO A CA 1
ATOM 1145 C C . PRO A 1 147 ? 4.057 -2.796 -8.625 1.00 93.88 147 PRO A C 1
ATOM 1147 O O . PRO A 1 147 ? 3.802 -2.706 -9.825 1.00 93.88 147 PRO A O 1
ATOM 1150 N N . ILE A 1 148 ? 5.099 -2.186 -8.063 1.00 94.12 148 ILE A N 1
ATOM 1151 C CA . ILE A 1 148 ? 6.106 -1.364 -8.740 1.00 94.12 148 ILE A CA 1
ATOM 1152 C C . ILE A 1 148 ? 7.441 -2.124 -8.657 1.00 94.12 148 ILE A C 1
ATOM 1154 O O . ILE A 1 148 ? 7.897 -2.397 -7.548 1.00 94.12 148 ILE A O 1
ATOM 1158 N N . PRO A 1 149 ? 8.072 -2.508 -9.783 1.00 91.12 149 PRO A N 1
ATOM 1159 C CA . PRO A 1 149 ? 9.354 -3.212 -9.745 1.00 91.12 149 PRO A CA 1
ATOM 1160 C C . PRO A 1 149 ? 10.464 -2.354 -9.126 1.00 91.12 149 PRO A C 1
ATOM 1162 O O . PRO A 1 149 ? 10.583 -1.177 -9.470 1.00 91.12 149 PRO A O 1
ATOM 1165 N N . ASP A 1 150 ? 11.308 -2.953 -8.282 1.00 89.19 150 ASP A N 1
ATOM 1166 C CA . ASP A 1 150 ? 12.464 -2.279 -7.675 1.00 89.19 150 ASP A CA 1
ATOM 1167 C C . ASP A 1 150 ? 13.338 -1.562 -8.730 1.00 89.19 150 ASP A C 1
ATOM 1169 O O . ASP A 1 150 ? 13.635 -2.099 -9.802 1.00 89.19 150 ASP A O 1
ATOM 1173 N N . GLY A 1 151 ? 13.717 -0.317 -8.436 1.00 89.19 151 GLY A N 1
ATOM 1174 C CA . GLY A 1 151 ? 14.447 0.579 -9.341 1.00 89.19 151 GLY A CA 1
ATOM 1175 C C . GLY A 1 151 ? 13.630 1.253 -10.456 1.00 89.19 151 GLY A C 1
ATOM 1176 O O . GLY A 1 151 ? 14.178 2.122 -11.135 1.00 89.19 151 GLY A O 1
ATOM 1177 N N . ASN A 1 152 ? 12.347 0.919 -10.643 1.00 90.81 152 ASN A N 1
ATOM 1178 C CA . ASN A 1 152 ? 11.476 1.528 -11.656 1.00 90.81 152 ASN A CA 1
ATOM 1179 C C . ASN A 1 152 ? 10.414 2.463 -11.047 1.00 90.81 152 ASN A C 1
ATOM 1181 O O . ASN A 1 152 ? 10.107 2.414 -9.859 1.00 90.81 152 ASN A O 1
ATOM 1185 N N . ALA A 1 153 ? 9.823 3.311 -11.893 1.00 91.25 153 ALA A N 1
ATOM 1186 C CA . ALA A 1 153 ? 8.662 4.132 -11.552 1.00 91.25 153 ALA A CA 1
ATOM 1187 C C . ALA A 1 153 ? 7.354 3.473 -12.046 1.00 91.25 153 ALA A C 1
ATOM 1189 O O . ALA A 1 153 ? 7.382 2.783 -13.070 1.00 91.25 153 ALA A O 1
ATOM 1190 N N . PRO A 1 154 ? 6.209 3.698 -11.372 1.00 92.56 154 PRO A N 1
ATOM 1191 C CA . PRO A 1 154 ? 4.902 3.307 -11.895 1.00 92.56 154 PRO A CA 1
ATOM 1192 C C . PRO A 1 154 ? 4.567 4.106 -13.160 1.00 92.56 154 PRO A C 1
ATOM 1194 O O . PRO A 1 154 ? 5.023 5.239 -13.340 1.00 92.56 154 PRO A O 1
ATOM 1197 N N . ASP A 1 155 ? 3.715 3.547 -14.016 1.00 93.19 155 ASP A N 1
ATOM 1198 C CA . ASP A 1 155 ? 3.095 4.319 -15.087 1.00 93.19 155 ASP A CA 1
ATOM 1199 C C . ASP A 1 155 ? 2.131 5.377 -14.516 1.00 93.19 155 ASP A C 1
ATOM 1201 O O . ASP A 1 155 ? 1.687 5.304 -13.366 1.00 93.19 155 ASP A O 1
ATOM 1205 N N . ILE A 1 156 ? 1.785 6.371 -15.337 1.00 94.44 156 ILE A N 1
ATOM 1206 C CA . ILE A 1 156 ? 0.957 7.503 -14.905 1.00 94.44 156 ILE A CA 1
ATOM 1207 C C . ILE A 1 156 ? -0.434 7.040 -14.441 1.00 94.44 156 ILE A C 1
ATOM 1209 O O . ILE A 1 156 ? -0.943 7.589 -13.468 1.00 94.44 156 ILE A O 1
ATOM 1213 N N . ALA A 1 157 ? -1.039 6.023 -15.068 1.00 93.81 157 ALA A N 1
ATOM 1214 C CA . ALA A 1 157 ? -2.375 5.566 -14.689 1.00 93.81 157 ALA A CA 1
ATOM 1215 C C . ALA A 1 157 ? -2.359 4.826 -13.342 1.00 93.81 157 ALA A C 1
ATOM 1217 O O . ALA A 1 157 ? -3.188 5.124 -12.480 1.00 93.81 157 ALA A O 1
ATOM 1218 N N . THR A 1 158 ? -1.383 3.941 -13.109 1.00 92.25 158 THR A N 1
ATOM 1219 C CA . THR A 1 158 ? -1.190 3.309 -11.789 1.00 92.25 158 THR A CA 1
ATOM 1220 C C . THR A 1 158 ? -0.856 4.347 -10.716 1.00 92.25 158 THR A C 1
ATOM 1222 O O . THR A 1 158 ? -1.417 4.301 -9.625 1.00 92.25 158 THR A O 1
ATOM 1225 N N . CYS A 1 159 ? -0.007 5.334 -11.024 1.00 93.81 159 CYS A N 1
ATOM 1226 C CA . CYS A 1 159 ? 0.328 6.419 -10.100 1.00 93.81 159 CYS A CA 1
ATOM 1227 C C . CYS A 1 159 ? -0.911 7.247 -9.707 1.00 93.81 159 CYS A C 1
ATOM 1229 O O . CYS A 1 159 ? -1.168 7.444 -8.519 1.00 93.81 159 CYS A O 1
ATOM 1231 N N . CYS A 1 160 ? -1.729 7.664 -10.682 1.00 94.06 160 CYS A N 1
ATOM 1232 C CA . CYS A 1 160 ? -3.002 8.342 -10.424 1.00 94.06 160 CYS A CA 1
ATOM 1233 C C . CYS A 1 160 ? -3.932 7.490 -9.551 1.00 94.06 160 CYS A C 1
ATOM 1235 O O . CYS A 1 160 ? -4.467 8.001 -8.570 1.00 94.06 160 CYS A O 1
ATOM 1237 N N . LYS A 1 161 ? -4.059 6.190 -9.842 1.00 94.31 161 LYS A N 1
ATOM 1238 C CA . LYS A 1 161 ? -4.892 5.266 -9.062 1.00 94.31 161 LYS A CA 1
ATOM 1239 C C . LYS A 1 161 ? -4.438 5.152 -7.600 1.00 94.31 161 LYS A C 1
ATOM 1241 O O . LYS A 1 161 ? -5.265 5.267 -6.700 1.00 94.31 161 LYS A O 1
ATOM 1246 N N . ILE A 1 162 ? -3.133 4.987 -7.353 1.00 94.38 162 ILE A N 1
ATOM 1247 C CA . ILE A 1 162 ? -2.563 4.965 -5.994 1.00 94.38 162 ILE A CA 1
ATOM 1248 C C . ILE A 1 162 ? -2.889 6.275 -5.260 1.00 94.38 162 ILE A C 1
ATOM 1250 O O . ILE A 1 162 ? -3.302 6.245 -4.104 1.00 94.38 162 ILE A O 1
ATOM 1254 N N . LEU A 1 163 ? -2.735 7.426 -5.923 1.00 92.81 163 LEU A N 1
ATOM 1255 C CA . LEU A 1 163 ? -3.012 8.739 -5.331 1.00 92.81 163 LEU A CA 1
ATOM 1256 C C . LEU A 1 163 ? -4.504 8.959 -5.032 1.00 92.81 163 LEU A C 1
ATOM 1258 O O . LEU A 1 163 ? -4.829 9.540 -3.997 1.00 92.81 163 LEU A O 1
ATOM 1262 N N . GLU A 1 164 ? -5.408 8.486 -5.892 1.00 93.56 164 GLU A N 1
ATOM 1263 C CA . GLU A 1 164 ? -6.862 8.532 -5.674 1.00 93.56 164 GLU A CA 1
ATOM 1264 C C . GLU A 1 164 ? -7.295 7.637 -4.504 1.00 93.56 164 GLU A C 1
ATOM 1266 O O . GLU A 1 164 ? -8.075 8.063 -3.645 1.00 93.56 164 GLU A O 1
ATOM 1271 N N . GLU A 1 165 ? -6.753 6.421 -4.417 1.00 94.19 165 GLU A N 1
ATOM 1272 C CA . GLU A 1 165 ? -7.011 5.502 -3.305 1.00 94.19 165 GLU A CA 1
ATOM 1273 C C . GLU A 1 165 ? -6.436 6.045 -1.985 1.00 94.19 165 GLU A C 1
ATOM 1275 O O . GLU A 1 165 ? -7.156 6.089 -0.986 1.00 94.19 165 GLU A O 1
ATOM 1280 N N . LEU A 1 166 ? -5.192 6.547 -1.974 1.00 92.56 166 LEU A N 1
ATOM 1281 C CA . LEU A 1 166 ? -4.580 7.204 -0.808 1.00 92.56 166 LEU A CA 1
ATOM 1282 C C . LEU A 1 166 ? -5.410 8.397 -0.338 1.00 92.56 166 LEU A C 1
ATOM 1284 O O . LEU A 1 166 ? -5.747 8.485 0.842 1.00 92.56 166 LEU A O 1
ATOM 1288 N N . ARG A 1 167 ? -5.793 9.287 -1.261 1.00 91.00 167 ARG A N 1
ATOM 1289 C CA . ARG A 1 167 ? -6.679 10.420 -0.977 1.00 91.00 167 ARG A CA 1
ATOM 1290 C C . ARG A 1 167 ? -8.000 9.959 -0.365 1.00 91.00 167 ARG A C 1
ATOM 1292 O O . ARG A 1 167 ? -8.453 10.557 0.603 1.00 91.00 167 ARG A O 1
ATOM 1299 N N . THR A 1 168 ? -8.587 8.881 -0.877 1.00 92.06 168 THR A N 1
ATOM 1300 C CA . THR A 1 168 ? -9.827 8.313 -0.330 1.00 92.06 168 THR A CA 1
ATOM 1301 C C . THR A 1 168 ? -9.623 7.753 1.083 1.00 92.06 168 THR A C 1
ATOM 1303 O O . THR A 1 168 ? -10.511 7.883 1.923 1.00 92.06 168 THR A O 1
ATOM 1306 N N . CYS A 1 169 ? -8.476 7.141 1.390 1.00 91.56 169 CYS A N 1
ATOM 1307 C CA . CYS A 1 169 ? -8.172 6.664 2.746 1.00 91.56 169 CYS A CA 1
ATOM 1308 C C . CYS A 1 169 ? -8.023 7.833 3.735 1.00 91.56 169 CYS A C 1
ATOM 1310 O O . CYS A 1 169 ? -8.598 7.792 4.827 1.00 91.56 169 CYS A O 1
ATOM 1312 N N . LEU A 1 170 ? -7.321 8.887 3.307 1.00 88.94 170 LEU A N 1
ATOM 1313 C CA . LEU A 1 170 ? -7.118 10.139 4.038 1.00 88.94 170 LEU A CA 1
ATOM 1314 C C . LEU A 1 170 ? -8.445 10.875 4.289 1.00 88.94 170 LEU A C 1
ATOM 1316 O O . LEU A 1 170 ? -8.832 11.064 5.432 1.00 88.94 170 LEU A O 1
ATOM 1320 N N . GLU A 1 171 ? -9.258 11.153 3.265 1.00 89.69 171 GLU A N 1
ATOM 1321 C CA . GLU A 1 171 ? -10.567 11.816 3.442 1.00 89.69 171 GLU A CA 1
ATOM 1322 C C . GLU A 1 171 ? -11.520 11.062 4.403 1.00 89.69 171 GLU A C 1
ATOM 1324 O O . GLU A 1 171 ? -12.371 11.677 5.050 1.00 89.69 171 GLU A O 1
ATOM 1329 N N . ASN A 1 172 ? -11.345 9.743 4.558 1.00 90.19 172 ASN A N 1
ATOM 1330 C CA . ASN A 1 172 ? -12.070 8.903 5.519 1.00 90.19 172 ASN A CA 1
ATOM 1331 C C . ASN A 1 172 ? -11.406 8.798 6.914 1.00 90.19 172 ASN A C 1
ATOM 1333 O O . ASN A 1 172 ? -11.864 8.010 7.744 1.00 90.19 172 ASN A O 1
ATOM 1337 N N . LYS A 1 173 ? -10.343 9.565 7.192 1.00 87.94 173 LYS A N 1
ATOM 1338 C CA . LYS A 1 173 ? -9.548 9.561 8.436 1.00 87.94 173 LYS A CA 1
ATOM 1339 C C . LYS A 1 173 ? -8.967 8.191 8.796 1.00 87.94 173 LYS A C 1
ATOM 1341 O O . LYS A 1 173 ? -8.790 7.868 9.976 1.00 87.94 173 LYS A O 1
ATOM 1346 N N . ARG A 1 174 ? -8.690 7.350 7.793 1.00 89.94 174 ARG A N 1
ATOM 1347 C CA . ARG A 1 174 ? -8.163 5.997 8.016 1.00 89.94 174 ARG A CA 1
ATOM 1348 C C . ARG A 1 174 ? -6.654 6.049 8.199 1.00 89.94 174 ARG A C 1
ATOM 1350 O O . ARG A 1 174 ? -5.931 6.687 7.432 1.00 89.94 174 ARG A O 1
ATOM 1357 N N . LYS A 1 175 ? -6.162 5.363 9.232 1.00 92.19 175 LYS A N 1
ATOM 1358 C CA . LYS A 1 175 ? -4.730 5.329 9.544 1.00 92.19 175 LYS A CA 1
ATOM 1359 C C . LYS A 1 175 ? -4.010 4.483 8.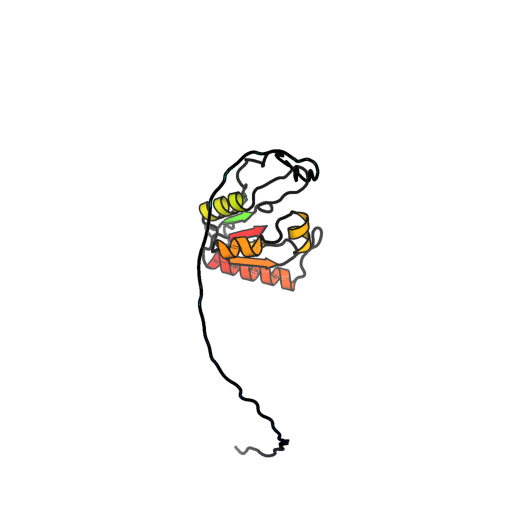495 1.00 92.19 175 LYS A C 1
ATOM 1361 O O . LYS A 1 175 ? -4.078 3.254 8.532 1.00 92.19 175 LYS A O 1
ATOM 1366 N N . THR A 1 176 ? -3.374 5.178 7.559 1.00 93.69 176 THR A N 1
ATOM 1367 C CA . THR A 1 176 ? -2.861 4.626 6.302 1.00 93.69 176 THR A CA 1
ATOM 1368 C C . THR A 1 176 ? -1.341 4.502 6.341 1.00 93.69 176 THR A C 1
ATOM 1370 O O . THR A 1 176 ? -0.657 5.387 6.859 1.00 93.69 176 THR A O 1
ATOM 1373 N N . MET A 1 177 ? -0.812 3.416 5.781 1.00 94.44 177 MET A N 1
ATOM 1374 C CA . MET A 1 177 ? 0.618 3.126 5.687 1.00 94.44 177 MET A CA 1
ATOM 1375 C C . MET A 1 177 ? 1.008 2.714 4.260 1.00 94.44 177 MET A C 1
ATOM 1377 O O . MET A 1 177 ? 0.203 2.103 3.561 1.00 94.44 177 MET A O 1
ATOM 1381 N N . ILE A 1 178 ? 2.239 3.013 3.843 1.00 94.81 178 ILE A N 1
ATOM 1382 C CA . ILE A 1 178 ? 2.843 2.576 2.575 1.00 94.81 178 ILE A CA 1
ATOM 1383 C C . ILE A 1 178 ? 4.155 1.823 2.856 1.00 94.81 178 ILE A C 1
ATOM 1385 O O . ILE A 1 178 ? 4.917 2.230 3.740 1.00 94.81 178 ILE A O 1
ATOM 1389 N N . GLN A 1 179 ? 4.406 0.760 2.083 1.00 90.88 179 GLN A N 1
ATOM 1390 C CA . GLN A 1 179 ? 5.648 -0.028 2.036 1.00 90.88 179 GLN A CA 1
ATOM 1391 C C . GLN A 1 179 ? 6.082 -0.347 0.594 1.00 90.88 179 GLN A C 1
ATOM 1393 O O . GLN A 1 179 ? 5.190 -0.572 -0.258 1.00 90.88 179 GLN A O 1
#

Radius of gyration: 31.91 Å; chains: 1; bounding box: 65×86×64 Å

Sequence (179 aa):
MVKPLRDRDRDQDQDRDRDRDRDRGPDTAEGPGPTASPRLSPQPAAAPADGFASSDDEAAEEEASPLHISWLSLSPLYSSEFLGLCSLPGCRFKDVRRNLQKDIGELKSCGIQDIFVLCTRGELSKYRVPNLIDSYQQHGMCVHHHPIPDGNAPDIATCCKILEELRTCLENKRKTMIQ